Protein AF-A0A662JVA6-F1 (afdb_monomer_lite)

Sequence (109 aa):
SARRVLGDTRVARFFSENSYAELSTLGKEYQNLIGRIDRIVIDNNLIEIIDFKTDKIKNEREIPKLAATYRRQVEEYCKTLKDIFPERKIKGYIYFTDGPFEKRIQQVS

Radius of gyration: 14.04 Å; chains: 1; bounding box: 37×27×36 Å

Structure (mmCIF, N/CA/C/O backbone):
data_AF-A0A662JVA6-F1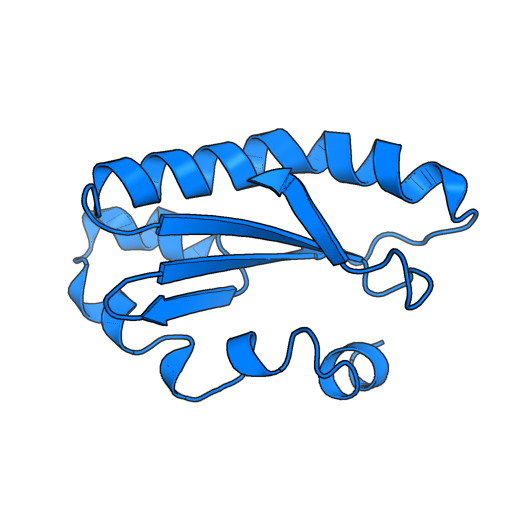
#
_entry.id   AF-A0A662JVA6-F1
#
loop_
_atom_site.group_PDB
_atom_site.id
_atom_site.type_symbol
_atom_site.label_atom_id
_atom_site.label_alt_id
_atom_site.label_comp_id
_atom_site.label_asym_id
_atom_site.label_entity_id
_atom_site.label_seq_id
_atom_site.pdbx_PDB_ins_code
_atom_site.Cartn_x
_atom_site.Cartn_y
_atom_site.Cartn_z
_atom_site.occupancy
_atom_site.B_iso_or_equiv
_atom_site.auth_seq_id
_atom_site.auth_comp_id
_atom_site.auth_asym_id
_atom_site.auth_atom_id
_atom_site.pdbx_PDB_model_num
ATOM 1 N N . SER A 1 1 ? 1.998 -3.430 -16.802 1.00 71.62 1 SER A N 1
ATOM 2 C CA . SER A 1 1 ? 0.713 -3.404 -17.551 1.00 71.62 1 SER A CA 1
ATOM 3 C C . SER A 1 1 ? -0.399 -3.951 -16.666 1.00 71.62 1 SER A C 1
ATOM 5 O O . SER A 1 1 ? -0.096 -4.775 -15.810 1.00 71.62 1 SER A O 1
ATOM 7 N N . ALA A 1 2 ? -1.660 -3.543 -16.862 1.00 75.94 2 ALA A N 1
ATOM 8 C CA . ALA A 1 2 ? -2.794 -3.968 -16.022 1.00 75.94 2 ALA A CA 1
ATOM 9 C C . ALA A 1 2 ? -2.908 -5.501 -15.878 1.00 75.94 2 ALA A C 1
ATOM 11 O O . ALA A 1 2 ? -3.053 -6.013 -14.773 1.00 75.94 2 ALA A O 1
ATOM 12 N N . ARG A 1 3 ? -2.687 -6.250 -16.969 1.00 80.25 3 ARG A N 1
ATOM 13 C CA . ARG A 1 3 ? -2.654 -7.726 -16.962 1.00 80.25 3 ARG A CA 1
ATOM 14 C C . ARG A 1 3 ? -1.623 -8.316 -15.988 1.00 80.25 3 ARG A C 1
ATOM 16 O O . ARG A 1 3 ? -1.893 -9.336 -15.369 1.00 80.25 3 ARG A O 1
ATOM 23 N N . ARG A 1 4 ? -0.454 -7.679 -15.832 1.00 82.81 4 ARG A N 1
ATOM 24 C CA . ARG A 1 4 ? 0.586 -8.120 -14.881 1.00 82.81 4 ARG A CA 1
ATOM 25 C C . ARG A 1 4 ? 0.180 -7.897 -13.424 1.00 82.81 4 ARG A C 1
ATOM 27 O O . ARG A 1 4 ? 0.669 -8.630 -12.579 1.00 82.81 4 ARG A O 1
ATOM 34 N N . VAL A 1 5 ? -0.642 -6.883 -13.147 1.00 84.12 5 VAL A N 1
ATOM 35 C CA . VAL A 1 5 ? -1.152 -6.584 -11.799 1.00 84.12 5 VAL A CA 1
ATOM 36 C C . VAL A 1 5 ? -2.230 -7.592 -11.422 1.00 84.12 5 VAL A C 1
ATOM 38 O O . VAL A 1 5 ? -2.121 -8.245 -10.394 1.00 84.12 5 VAL A O 1
ATOM 41 N N . LEU A 1 6 ? -3.216 -7.781 -12.301 1.00 84.50 6 LEU A N 1
ATOM 42 C CA . LEU A 1 6 ? -4.328 -8.706 -12.069 1.00 84.50 6 LEU A CA 1
ATOM 43 C C . LEU A 1 6 ? -3.882 -10.176 -11.987 1.00 84.50 6 LEU A C 1
ATOM 45 O O . LEU A 1 6 ? -4.534 -10.975 -11.329 1.00 84.50 6 LEU A O 1
ATOM 49 N N . GLY A 1 7 ? -2.772 -10.534 -12.642 1.00 88.69 7 GLY A N 1
ATOM 50 C CA . GLY A 1 7 ? -2.188 -11.876 -12.565 1.00 88.69 7 GLY A CA 1
ATOM 51 C C . GLY A 1 7 ? -1.270 -12.118 -11.360 1.00 88.69 7 GLY A C 1
ATOM 52 O O . GLY A 1 7 ? -0.802 -13.239 -11.188 1.00 88.69 7 GLY A O 1
ATOM 53 N N . ASP A 1 8 ? -0.967 -11.102 -10.548 1.00 93.38 8 ASP A N 1
ATOM 54 C CA . ASP A 1 8 ? -0.094 -11.248 -9.383 1.00 93.38 8 ASP A CA 1
ATOM 55 C C . ASP A 1 8 ? -0.917 -11.544 -8.125 1.00 93.38 8 ASP A C 1
ATOM 57 O O . ASP A 1 8 ? -1.493 -10.657 -7.490 1.00 93.38 8 ASP A O 1
ATOM 61 N N . THR A 1 9 ? -0.962 -12.817 -7.739 1.00 93.38 9 THR A N 1
ATOM 62 C CA . THR A 1 9 ? -1.759 -13.284 -6.596 1.00 93.38 9 THR A CA 1
ATOM 63 C C . THR A 1 9 ? -1.345 -12.638 -5.273 1.00 93.38 9 THR A C 1
ATOM 65 O O . THR A 1 9 ? -2.172 -12.514 -4.369 1.00 93.38 9 THR A O 1
ATOM 68 N N . ARG A 1 10 ? -0.110 -12.125 -5.166 1.00 94.44 10 ARG A N 1
ATOM 69 C CA . ARG A 1 10 ? 0.385 -11.424 -3.970 1.00 94.44 10 ARG A CA 1
ATOM 70 C C . ARG A 1 10 ? -0.242 -10.054 -3.770 1.00 94.44 10 ARG A C 1
ATOM 72 O O . ARG A 1 10 ? 0.045 -9.434 -2.753 1.00 94.44 10 ARG A O 1
ATOM 79 N N . VAL A 1 11 ? -1.064 -9.559 -4.696 1.00 94.06 11 VAL A N 1
ATOM 80 C CA . VAL A 1 11 ? -1.852 -8.326 -4.522 1.00 94.06 11 VAL A CA 1
ATOM 81 C C . VAL A 1 11 ? -3.350 -8.527 -4.734 1.00 94.06 11 VAL A C 1
ATOM 83 O O . VAL A 1 11 ? -4.107 -7.578 -4.567 1.00 94.06 11 VAL A O 1
ATOM 86 N N . ALA A 1 12 ? -3.804 -9.752 -5.016 1.00 92.38 12 ALA A N 1
ATOM 87 C CA . ALA A 1 12 ? -5.204 -10.043 -5.339 1.00 92.38 12 ALA A CA 1
ATOM 88 C C . ALA A 1 12 ? -6.199 -9.541 -4.275 1.00 92.38 12 ALA A C 1
ATOM 90 O O . ALA A 1 12 ? -7.244 -8.995 -4.616 1.00 92.38 12 ALA A O 1
ATOM 91 N N . ARG A 1 13 ? -5.846 -9.640 -2.985 1.00 91.50 13 ARG A N 1
ATOM 92 C CA . ARG A 1 13 ? -6.682 -9.164 -1.865 1.00 91.50 13 ARG A CA 1
ATOM 93 C C . ARG A 1 13 ? -7.050 -7.676 -1.940 1.00 91.50 13 ARG A C 1
ATOM 95 O O . ARG A 1 13 ? -8.164 -7.320 -1.568 1.00 91.50 13 ARG A O 1
ATOM 102 N N . PHE A 1 14 ? -6.178 -6.833 -2.502 1.00 90.88 14 PHE A N 1
ATOM 103 C CA . PHE A 1 14 ? -6.430 -5.398 -2.706 1.00 90.88 14 PHE A CA 1
ATOM 104 C C . PHE A 1 14 ? -7.462 -5.104 -3.806 1.00 90.88 14 PHE A C 1
ATOM 106 O O . PHE A 1 14 ? -7.817 -3.948 -4.012 1.00 90.88 14 PHE A O 1
ATOM 113 N N . PHE A 1 15 ? -7.933 -6.131 -4.516 1.00 87.62 15 PHE A N 1
AT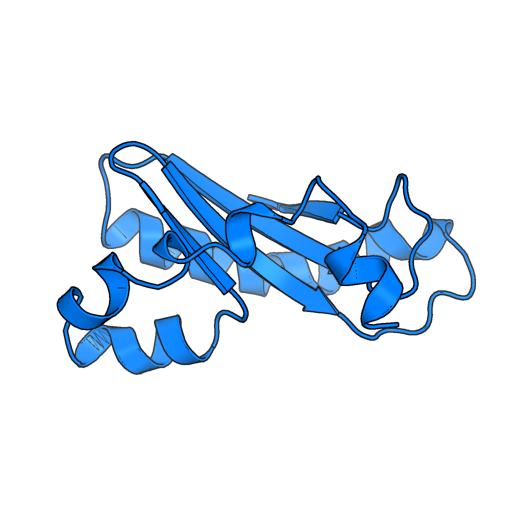OM 114 C CA . 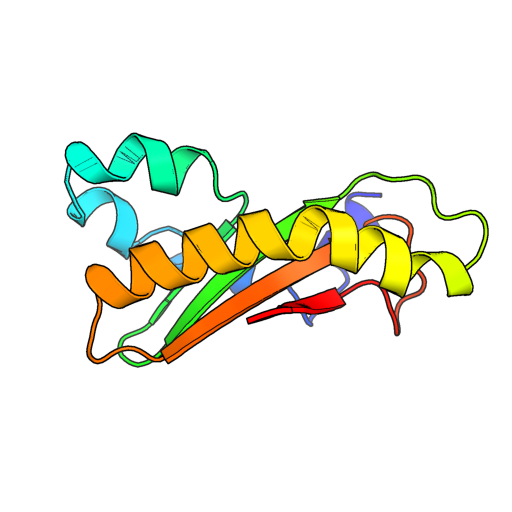PHE A 1 15 ? -8.976 -6.040 -5.539 1.00 87.62 15 PHE A CA 1
ATOM 115 C C . PHE A 1 15 ? -10.248 -6.814 -5.155 1.00 87.62 15 PHE A C 1
ATOM 117 O O . PHE A 1 15 ? -11.153 -6.933 -5.975 1.00 87.62 15 PHE A O 1
ATOM 124 N N . SER A 1 16 ? -10.316 -7.364 -3.937 1.00 82.62 16 SER A N 1
ATOM 125 C CA . SER A 1 16 ? -11.505 -8.066 -3.436 1.00 82.62 16 SER A CA 1
ATOM 126 C C . SER A 1 16 ? -12.606 -7.087 -3.016 1.00 82.62 16 SER A C 1
ATOM 128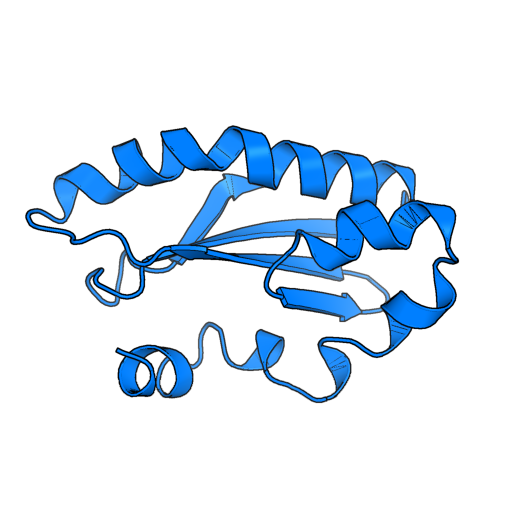 O O . SER A 1 16 ? -12.335 -5.908 -2.797 1.00 82.62 16 SER A O 1
ATOM 130 N N . GLU A 1 17 ? -13.842 -7.558 -2.846 1.00 70.06 17 GLU A N 1
ATOM 131 C CA . GLU A 1 17 ? -14.969 -6.719 -2.395 1.00 70.06 17 GLU A CA 1
ATOM 132 C C . GLU A 1 17 ? -14.708 -6.050 -1.029 1.00 70.06 17 GLU A C 1
ATOM 134 O O . GLU A 1 17 ? -15.134 -4.922 -0.790 1.00 70.06 17 GLU A O 1
ATOM 139 N N . ASN A 1 18 ? -13.896 -6.681 -0.174 1.00 65.38 18 ASN A N 1
ATOM 140 C CA . ASN A 1 18 ? -13.497 -6.142 1.130 1.00 65.38 18 ASN A CA 1
ATOM 141 C C . ASN A 1 18 ? -12.449 -5.019 1.042 1.00 65.38 18 ASN A C 1
ATOM 143 O O . ASN A 1 18 ? -12.119 -4.413 2.060 1.00 65.38 18 ASN A O 1
ATOM 147 N N . SER A 1 19 ? -11.934 -4.699 -0.151 1.00 64.00 19 SER A N 1
ATOM 148 C CA . SER A 1 19 ? -10.942 -3.628 -0.338 1.00 64.00 19 SER A CA 1
ATOM 149 C C . SER A 1 19 ? -11.485 -2.214 -0.086 1.00 64.00 19 SER A C 1
ATOM 151 O O . SER A 1 19 ? -10.732 -1.251 -0.135 1.00 64.00 19 SER A O 1
ATOM 153 N N . TYR A 1 20 ? -12.773 -2.051 0.230 1.00 63.62 20 TYR A N 1
ATOM 154 C CA . TYR A 1 20 ? -13.337 -0.732 0.542 1.00 63.62 20 TYR A CA 1
ATOM 155 C C . TYR A 1 20 ? -14.469 -0.731 1.583 1.00 63.62 20 TYR A C 1
ATOM 157 O O . TYR A 1 20 ? -15.045 0.323 1.843 1.00 63.62 20 TYR A O 1
ATOM 165 N N . ALA A 1 21 ? -14.786 -1.870 2.211 1.00 51.72 21 ALA A N 1
ATOM 166 C CA . ALA A 1 21 ? -16.042 -2.026 2.953 1.00 51.72 21 ALA A CA 1
ATOM 167 C C . ALA A 1 21 ? -16.126 -1.230 4.278 1.00 51.72 21 ALA A C 1
ATOM 169 O O . ALA A 1 21 ? -17.207 -0.770 4.635 1.00 51.72 21 ALA A O 1
ATOM 170 N N . GLU A 1 22 ? -15.011 -1.000 4.985 1.00 52.22 22 GLU A N 1
ATOM 171 C CA . GLU A 1 22 ? -15.014 -0.261 6.268 1.00 52.22 22 GLU A CA 1
ATOM 172 C C . GLU A 1 22 ? -14.650 1.234 6.145 1.00 52.22 22 GLU A C 1
ATOM 174 O O . GLU A 1 22 ? -14.697 1.968 7.122 1.00 52.22 22 GLU A O 1
ATOM 179 N N . LEU A 1 23 ? -14.277 1.744 4.970 1.00 55.44 23 LEU A N 1
ATOM 180 C CA . LEU A 1 23 ? -13.710 3.104 4.870 1.00 55.44 23 LEU A CA 1
ATOM 181 C C . LEU A 1 23 ? -14.752 4.207 4.768 1.00 55.44 23 LEU A C 1
ATOM 183 O O . LEU A 1 23 ? -14.521 5.325 5.223 1.00 55.44 23 LEU A O 1
ATOM 187 N N . SER A 1 24 ? -15.919 3.892 4.211 1.00 55.81 24 SER A N 1
ATOM 188 C CA . SER A 1 24 ? -17.057 4.808 4.187 1.00 55.81 24 SER A CA 1
ATOM 189 C C . SER A 1 24 ? -17.562 5.161 5.591 1.00 55.81 24 SER A C 1
ATOM 191 O O . SER A 1 24 ? -18.199 6.202 5.749 1.00 55.81 24 SER A O 1
ATOM 193 N N . THR A 1 25 ? -17.269 4.340 6.607 1.00 58.91 25 THR A N 1
ATOM 194 C CA . THR A 1 25 ? -17.704 4.566 7.995 1.00 58.91 25 THR A CA 1
ATOM 195 C C . THR A 1 25 ? -16.714 5.385 8.822 1.00 58.91 25 THR A C 1
ATOM 197 O O . THR A 1 25 ? -17.121 5.939 9.839 1.00 58.91 25 THR A O 1
ATOM 200 N N . LEU A 1 26 ? -15.462 5.559 8.371 1.00 65.25 26 LEU A N 1
ATOM 201 C CA . LEU A 1 26 ? -14.446 6.359 9.076 1.00 65.25 26 LEU A CA 1
ATOM 202 C C . LEU A 1 26 ? -14.756 7.864 9.110 1.00 65.25 26 LEU A C 1
ATOM 204 O O . LEU A 1 26 ? -14.039 8.629 9.737 1.00 65.25 26 LEU A O 1
ATOM 208 N N . GLY A 1 27 ? -15.844 8.305 8.478 1.00 65.56 27 GLY A N 1
ATOM 209 C CA . GLY A 1 27 ? -16.297 9.689 8.544 1.00 65.56 27 GLY A CA 1
ATOM 210 C C . GLY A 1 27 ? -15.582 10.613 7.556 1.00 65.56 27 GLY A C 1
ATOM 211 O O . GLY A 1 27 ? -14.576 10.277 6.930 1.00 65.56 27 GLY A O 1
ATOM 212 N N . LYS A 1 28 ? -16.149 11.812 7.370 1.00 71.38 28 LYS A N 1
ATOM 213 C CA . LYS A 1 28 ? -15.688 12.786 6.361 1.00 71.38 28 LYS A CA 1
ATOM 214 C C . LYS A 1 28 ? -14.276 13.317 6.621 1.00 71.38 28 LYS A C 1
ATOM 216 O O . LYS A 1 28 ? -13.602 13.717 5.679 1.00 71.38 28 LYS A O 1
ATOM 221 N N . GLU A 1 29 ? -13.824 13.312 7.871 1.00 74.19 29 GLU A N 1
ATOM 222 C CA . GLU A 1 29 ? -12.532 13.881 8.268 1.00 74.19 29 GLU A CA 1
ATOM 223 C C . GLU A 1 29 ? -11.329 13.117 7.689 1.00 74.19 29 GLU A C 1
ATOM 225 O O . GLU A 1 29 ? -10.332 13.733 7.312 1.00 74.19 29 GLU A O 1
ATOM 230 N N . TYR A 1 30 ? -11.449 11.797 7.503 1.00 76.94 30 TYR A N 1
ATOM 231 C CA . TYR A 1 30 ? -10.387 10.961 6.935 1.00 76.94 30 TYR A CA 1
ATOM 232 C C . TYR A 1 30 ? -10.566 10.676 5.438 1.00 76.94 30 TYR A C 1
ATOM 234 O O . TYR A 1 30 ? -9.700 10.043 4.832 1.00 76.94 30 TYR A O 1
ATOM 242 N N . GLN A 1 31 ? -11.624 11.191 4.797 1.00 75.00 31 GLN A N 1
ATOM 243 C CA . GLN A 1 31 ? -11.862 10.998 3.357 1.00 75.00 31 GLN A CA 1
ATOM 244 C C . GLN A 1 31 ? -10.691 11.481 2.497 1.00 75.00 31 GLN A C 1
ATOM 246 O O . GLN A 1 31 ? -10.357 10.837 1.506 1.00 75.00 31 GLN A O 1
ATOM 251 N N . ASN A 1 32 ? -10.025 12.567 2.897 1.00 80.06 32 ASN A N 1
ATOM 252 C CA . ASN A 1 32 ? -8.858 13.084 2.180 1.00 80.06 32 ASN A CA 1
ATOM 253 C C . ASN A 1 32 ? -7.645 12.149 2.264 1.00 80.06 32 ASN A C 1
ATOM 255 O O . ASN A 1 32 ? -6.892 12.042 1.301 1.00 80.06 32 ASN A O 1
ATOM 259 N N . LEU A 1 33 ? -7.435 11.482 3.402 1.00 82.75 33 LEU A N 1
ATOM 260 C CA . LEU A 1 33 ? -6.376 10.482 3.547 1.00 82.75 33 LEU A CA 1
ATOM 261 C C . LEU A 1 33 ? -6.703 9.251 2.701 1.00 82.75 33 LEU A C 1
ATOM 263 O O . LEU A 1 33 ? -5.884 8.810 1.900 1.00 82.75 33 LEU A O 1
ATOM 267 N N . ILE A 1 34 ? -7.922 8.737 2.856 1.00 77.50 34 ILE A N 1
ATOM 268 C CA . ILE A 1 34 ? -8.405 7.530 2.183 1.00 77.50 34 ILE A CA 1
ATOM 269 C C . ILE A 1 34 ? -8.384 7.710 0.666 1.00 77.50 34 ILE A C 1
ATOM 271 O O . ILE A 1 34 ? -7.903 6.837 -0.045 1.00 77.50 34 ILE A O 1
ATOM 275 N N . GLY A 1 35 ? -8.832 8.865 0.168 1.00 76.38 35 GLY A N 1
ATOM 276 C CA . GLY A 1 35 ? -8.831 9.184 -1.259 1.00 76.38 35 GLY A CA 1
ATOM 277 C C . GLY A 1 35 ? -7.436 9.325 -1.875 1.00 76.38 35 GLY A C 1
ATOM 278 O O . GLY A 1 35 ? -7.323 9.369 -3.096 1.00 76.38 35 GLY A O 1
ATOM 279 N N . ARG A 1 36 ? -6.377 9.398 -1.057 1.00 85.81 36 ARG A N 1
ATOM 280 C CA . ARG A 1 36 ? -4.981 9.431 -1.522 1.00 85.81 36 ARG A CA 1
ATOM 281 C C . ARG A 1 36 ? -4.308 8.063 -1.526 1.00 85.81 36 ARG A C 1
ATOM 283 O O . ARG A 1 36 ? -3.268 7.929 -2.158 1.00 85.81 36 ARG A O 1
ATOM 290 N N . ILE A 1 37 ? -4.857 7.083 -0.816 1.00 88.69 37 ILE A N 1
ATOM 291 C CA . ILE A 1 37 ? -4.336 5.717 -0.805 1.00 88.69 37 ILE A CA 1
ATOM 292 C C . ILE A 1 37 ? -4.940 4.982 -2.001 1.00 88.69 37 ILE A C 1
ATOM 294 O O . ILE A 1 37 ? -6.162 4.898 -2.115 1.00 88.69 37 ILE A O 1
ATOM 298 N N . ASP A 1 38 ? -4.102 4.415 -2.873 1.00 90.44 38 ASP A N 1
ATOM 299 C CA . ASP A 1 38 ? -4.606 3.741 -4.073 1.00 90.44 38 ASP A CA 1
ATOM 300 C C . ASP A 1 38 ? -5.529 2.578 -3.720 1.00 90.44 38 ASP A C 1
ATOM 302 O O . ASP A 1 38 ? -6.6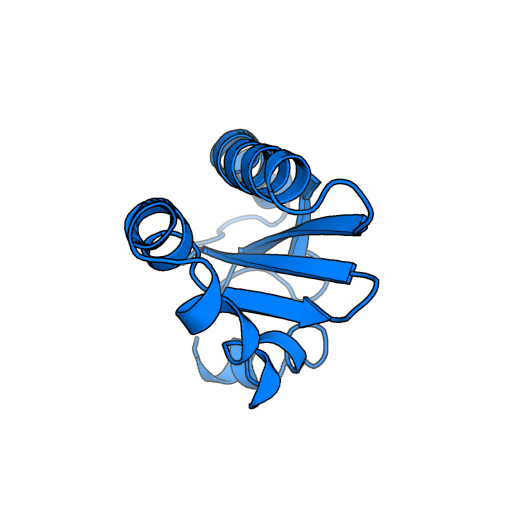23 2.482 -4.270 1.00 90.44 38 ASP A O 1
ATOM 306 N N . ARG A 1 39 ? -5.104 1.679 -2.825 1.00 91.00 39 ARG A N 1
ATOM 307 C CA . ARG A 1 39 ? -5.926 0.575 -2.313 1.00 91.00 39 ARG A CA 1
ATOM 308 C C . ARG A 1 39 ? -5.618 0.311 -0.848 1.00 91.00 39 ARG A C 1
ATOM 310 O O . ARG A 1 39 ? -4.473 0.400 -0.407 1.00 91.00 39 ARG A O 1
ATOM 317 N N . ILE A 1 40 ? -6.643 -0.093 -0.117 1.00 90.25 40 ILE A N 1
ATOM 318 C CA . ILE A 1 40 ? -6.577 -0.416 1.303 1.00 90.25 40 ILE A CA 1
ATOM 319 C C . ILE A 1 40 ? -7.415 -1.670 1.546 1.00 90.25 40 ILE A C 1
ATOM 321 O O . ILE A 1 40 ? -8.381 -1.921 0.848 1.00 90.25 40 ILE A O 1
ATOM 325 N N . VAL A 1 41 ? -7.013 -2.519 2.476 1.00 90.00 41 VAL A N 1
ATOM 326 C CA . VAL A 1 41 ? -7.791 -3.674 2.923 1.00 90.00 41 VAL A CA 1
ATOM 327 C C . VAL A 1 41 ? -7.925 -3.533 4.416 1.00 90.00 41 VAL A C 1
ATOM 329 O O . VAL A 1 41 ? -6.929 -3.310 5.106 1.00 90.00 41 VAL A O 1
ATOM 332 N N . ILE A 1 42 ? -9.155 -3.643 4.897 1.00 86.62 42 ILE A N 1
ATOM 333 C CA . ILE A 1 42 ? -9.451 -3.545 6.312 1.00 86.62 42 ILE A CA 1
ATOM 334 C C . ILE A 1 42 ? -10.040 -4.870 6.775 1.00 86.62 42 ILE A C 1
ATOM 336 O O . ILE A 1 42 ? -11.090 -5.295 6.304 1.00 86.62 42 ILE A O 1
ATOM 340 N N . ASP A 1 43 ? -9.328 -5.503 7.695 1.00 85.50 43 ASP A N 1
ATOM 341 C CA . ASP A 1 43 ? -9.756 -6.668 8.457 1.00 85.50 43 ASP A CA 1
ATOM 342 C C . ASP A 1 43 ? -9.746 -6.301 9.954 1.00 85.50 43 ASP A C 1
ATOM 344 O O . ASP A 1 43 ? -9.141 -5.309 10.377 1.00 85.50 43 ASP A O 1
ATOM 348 N N . ASN A 1 44 ? -10.378 -7.130 10.778 1.00 83.81 44 ASN A N 1
ATOM 349 C CA . ASN A 1 44 ? -10.514 -6.958 12.220 1.00 83.81 44 ASN A CA 1
ATOM 350 C C . ASN A 1 44 ? -9.163 -6.751 12.922 1.00 83.81 44 ASN A C 1
ATOM 352 O O . ASN A 1 44 ? -9.064 -5.945 13.844 1.00 83.81 44 ASN A O 1
ATOM 356 N N . ASN A 1 45 ? -8.117 -7.450 12.468 1.00 90.94 45 ASN A N 1
ATOM 357 C CA . ASN A 1 45 ? -6.798 -7.459 13.113 1.00 90.94 45 ASN A CA 1
ATOM 358 C C . ASN A 1 45 ? -5.696 -6.770 12.296 1.00 90.94 45 ASN A C 1
ATOM 360 O O . ASN A 1 45 ? -4.602 -6.517 12.816 1.00 90.94 45 ASN A O 1
ATOM 364 N N . LEU A 1 46 ? -5.940 -6.520 11.010 1.00 92.94 46 LEU A N 1
ATOM 365 C CA . LEU A 1 46 ? -4.920 -6.097 10.060 1.00 92.94 46 LEU A CA 1
ATOM 366 C C . LEU A 1 46 ? -5.501 -5.103 9.059 1.00 92.94 46 LEU A C 1
ATOM 368 O O . LEU A 1 46 ? -6.509 -5.365 8.414 1.00 92.94 46 LEU A O 1
ATOM 372 N N . ILE A 1 47 ? -4.803 -3.988 8.895 1.00 92.56 47 ILE A N 1
ATOM 373 C CA . ILE A 1 47 ? -5.009 -3.052 7.801 1.00 92.56 47 ILE A CA 1
ATOM 374 C C . ILE A 1 47 ? -3.784 -3.112 6.902 1.00 92.56 47 ILE A C 1
ATOM 376 O O . ILE A 1 47 ? -2.645 -3.009 7.363 1.00 92.56 47 ILE A O 1
ATOM 380 N N . GLU A 1 48 ? -4.015 -3.266 5.609 1.00 94.94 48 GLU A N 1
ATOM 381 C CA . GLU A 1 48 ? -2.964 -3.219 4.602 1.00 94.94 48 GLU A CA 1
ATOM 382 C C . GLU A 1 48 ? -3.259 -2.096 3.621 1.00 94.94 48 GLU A C 1
ATOM 384 O O . GLU A 1 48 ? -4.393 -1.945 3.179 1.00 94.94 48 GLU A O 1
ATOM 389 N N . ILE A 1 49 ? -2.238 -1.342 3.230 1.00 94.75 49 ILE A N 1
ATOM 390 C CA . ILE A 1 49 ? -2.340 -0.352 2.156 1.00 94.75 49 ILE A CA 1
ATOM 391 C C . ILE A 1 49 ? -1.328 -0.656 1.067 1.00 94.75 49 ILE A C 1
ATOM 393 O O . ILE A 1 49 ? -0.229 -1.133 1.350 1.00 94.75 49 ILE A O 1
ATOM 397 N N . ILE A 1 50 ? -1.677 -0.358 -0.178 1.00 95.44 50 ILE A N 1
ATOM 398 C CA . ILE A 1 50 ? -0.754 -0.469 -1.301 1.00 95.44 50 ILE A CA 1
ATOM 399 C C . ILE A 1 50 ? -0.873 0.751 -2.201 1.00 95.44 50 ILE A C 1
ATOM 401 O O . ILE A 1 50 ? -1.973 1.202 -2.513 1.00 95.44 50 ILE A O 1
ATOM 405 N N . ASP A 1 51 ? 0.282 1.262 -2.605 1.00 94.44 51 ASP A N 1
ATOM 406 C CA . ASP A 1 51 ? 0.433 2.349 -3.562 1.00 94.44 51 ASP A CA 1
ATOM 407 C C . ASP A 1 51 ? 1.106 1.804 -4.836 1.00 94.44 51 ASP A C 1
ATOM 409 O O . ASP A 1 51 ? 2.122 1.102 -4.776 1.00 94.44 51 ASP A O 1
ATOM 413 N N . PHE A 1 52 ? 0.503 2.057 -5.996 1.00 94.50 52 PHE A N 1
ATOM 414 C CA . PHE A 1 52 ? 0.946 1.555 -7.290 1.00 94.50 52 PHE A CA 1
ATOM 415 C C . PHE A 1 52 ? 1.772 2.606 -8.027 1.00 94.50 52 PHE A C 1
ATOM 417 O O . PHE A 1 52 ? 1.320 3.702 -8.344 1.00 94.50 52 PHE A O 1
ATOM 424 N N . LYS A 1 53 ? 2.981 2.213 -8.423 1.00 94.44 53 LYS A N 1
ATOM 425 C CA . LYS A 1 53 ? 3.921 3.049 -9.161 1.00 94.44 53 LYS A CA 1
ATOM 426 C C . LYS A 1 53 ? 4.097 2.574 -10.601 1.00 94.44 53 LYS A C 1
ATOM 428 O O . LYS A 1 53 ? 4.301 1.386 -10.893 1.00 94.44 53 LYS A O 1
ATOM 433 N N . THR A 1 54 ? 3.980 3.521 -11.529 1.00 93.69 54 THR A N 1
ATOM 434 C CA . THR A 1 54 ? 4.100 3.305 -12.982 1.00 93.69 54 THR A CA 1
ATOM 435 C C . THR A 1 54 ? 5.483 3.639 -13.531 1.00 93.69 54 THR A 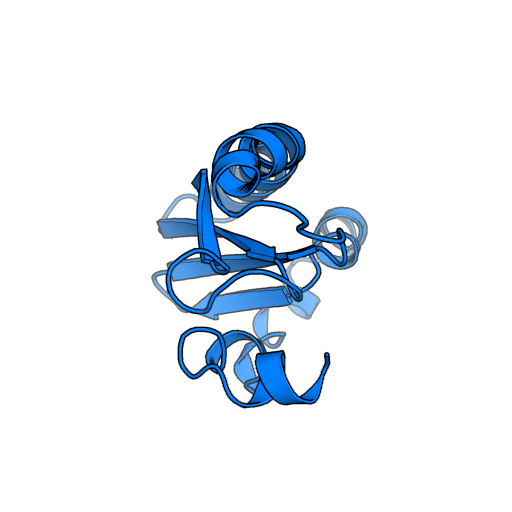C 1
ATOM 437 O O . THR A 1 54 ? 5.664 3.656 -14.749 1.00 93.69 54 THR A O 1
ATOM 440 N N . ASP A 1 55 ? 6.450 3.898 -12.651 1.00 94.06 55 ASP A N 1
ATOM 441 C CA . ASP A 1 55 ? 7.842 4.156 -12.995 1.00 94.06 55 ASP A CA 1
ATOM 442 C C . ASP A 1 55 ? 8.400 3.091 -13.937 1.00 94.06 55 ASP A C 1
ATOM 444 O O . ASP A 1 55 ? 8.210 1.882 -13.757 1.00 94.06 55 ASP A O 1
ATOM 448 N N . LYS A 1 56 ? 9.108 3.562 -14.963 1.00 92.06 56 LYS A N 1
ATOM 449 C CA . LYS A 1 56 ? 9.842 2.701 -15.883 1.00 92.06 56 LYS A CA 1
ATOM 450 C C . LYS A 1 56 ? 11.106 2.214 -15.201 1.00 92.06 56 LYS A C 1
ATOM 452 O O . LYS A 1 56 ? 11.997 3.012 -14.928 1.00 92.06 56 LYS A O 1
ATOM 457 N N . ILE A 1 57 ? 11.182 0.905 -14.983 1.00 91.69 57 ILE A N 1
ATOM 458 C CA . ILE A 1 57 ? 12.346 0.263 -14.379 1.00 91.69 57 ILE A CA 1
ATOM 459 C C . ILE A 1 57 ? 13.264 -0.219 -15.501 1.00 91.69 57 ILE A C 1
ATOM 461 O O . ILE A 1 57 ? 12.948 -1.162 -16.223 1.00 91.69 57 ILE A O 1
ATOM 465 N N . LYS A 1 58 ? 14.400 0.456 -15.660 1.00 89.94 58 LYS A N 1
ATOM 466 C CA . LYS A 1 58 ? 15.477 0.090 -16.586 1.00 89.94 58 LYS A CA 1
ATOM 467 C C . LYS A 1 58 ? 16.405 -0.954 -15.973 1.00 89.94 58 LYS A C 1
ATOM 469 O O . LYS A 1 58 ? 16.970 -1.767 -16.698 1.00 89.94 58 LYS A O 1
ATOM 474 N N . ASN A 1 59 ? 16.593 -0.917 -14.653 1.00 90.94 59 ASN A N 1
ATOM 475 C CA . ASN A 1 59 ? 17.473 -1.826 -13.931 1.00 90.94 59 ASN A CA 1
ATOM 476 C C . ASN A 1 59 ? 16.863 -2.190 -12.577 1.00 90.94 59 ASN A C 1
ATOM 478 O O . ASN A 1 59 ? 16.608 -1.330 -11.743 1.00 90.94 59 ASN A O 1
ATOM 482 N N . GLU A 1 60 ? 16.718 -3.482 -12.299 1.00 89.31 60 GLU A N 1
ATOM 483 C CA . GLU A 1 60 ? 16.160 -3.973 -11.037 1.00 89.31 60 GLU A CA 1
ATOM 484 C C . GLU A 1 60 ? 16.894 -3.504 -9.764 1.00 89.31 60 GLU A C 1
ATOM 486 O O . GLU A 1 60 ? 16.317 -3.531 -8.676 1.00 89.31 60 GLU A O 1
ATOM 491 N N . ARG A 1 61 ? 18.151 -3.054 -9.879 1.00 90.31 61 ARG A N 1
ATOM 492 C CA . ARG A 1 61 ? 18.925 -2.460 -8.777 1.00 90.31 61 ARG A CA 1
ATOM 493 C C . ARG A 1 61 ? 18.418 -1.078 -8.359 1.00 90.31 61 ARG A C 1
ATOM 495 O O . ARG A 1 61 ? 18.773 -0.617 -7.281 1.00 90.31 61 ARG A O 1
ATOM 502 N N . GLU A 1 62 ? 17.603 -0.412 -9.176 1.00 92.50 62 GLU A N 1
ATOM 503 C CA . GLU A 1 62 ? 17.050 0.908 -8.852 1.00 92.50 62 GLU A CA 1
ATOM 504 C C . GLU A 1 62 ? 15.788 0.835 -7.984 1.00 92.50 62 GLU A C 1
ATOM 506 O O . GLU A 1 62 ? 15.441 1.810 -7.322 1.00 92.50 62 GLU A O 1
ATOM 511 N N . ILE A 1 63 ? 15.137 -0.331 -7.925 1.00 93.19 63 ILE A N 1
ATOM 512 C CA . ILE A 1 63 ? 13.884 -0.535 -7.188 1.00 93.19 63 ILE A CA 1
ATOM 513 C C . ILE A 1 63 ? 14.009 -0.158 -5.708 1.00 93.19 63 ILE A C 1
ATOM 515 O O . ILE A 1 63 ? 13.164 0.604 -5.247 1.00 93.19 63 ILE A O 1
ATOM 519 N N . PRO A 1 64 ? 15.043 -0.588 -4.953 1.00 91.88 64 PRO A N 1
ATOM 520 C CA . PRO A 1 64 ? 15.182 -0.176 -3.556 1.00 91.88 64 PRO A CA 1
ATOM 521 C C . PRO A 1 64 ? 15.318 1.343 -3.395 1.00 91.88 64 PRO A C 1
ATOM 523 O O . PRO A 1 64 ? 14.787 1.918 -2.448 1.00 91.88 64 PRO A O 1
ATOM 526 N N . LYS A 1 65 ? 15.991 2.009 -4.344 1.00 92.94 65 LYS A N 1
ATOM 527 C CA . LYS A 1 65 ? 16.162 3.466 -4.336 1.00 92.94 65 LYS A CA 1
ATOM 528 C C . LYS A 1 65 ? 14.840 4.183 -4.616 1.00 92.94 65 LYS A C 1
ATOM 530 O O . LYS A 1 65 ? 14.507 5.115 -3.895 1.00 92.94 65 LYS A O 1
ATOM 535 N N . LEU A 1 66 ? 14.077 3.725 -5.610 1.00 94.00 66 LEU A N 1
ATOM 536 C CA . LEU A 1 66 ? 12.733 4.240 -5.889 1.00 94.00 66 LEU A CA 1
ATOM 537 C C . LEU A 1 66 ? 11.784 3.988 -4.712 1.00 94.00 66 LEU A C 1
ATOM 539 O O . LEU A 1 66 ? 11.054 4.883 -4.300 1.00 94.00 66 LEU A O 1
ATOM 543 N N . ALA A 1 67 ? 11.831 2.794 -4.117 1.00 94.56 67 ALA A N 1
ATOM 544 C CA . ALA A 1 67 ? 11.024 2.452 -2.952 1.00 94.56 67 ALA A CA 1
ATOM 545 C C . ALA A 1 67 ? 11.315 3.397 -1.780 1.00 94.56 67 ALA A C 1
ATOM 547 O O . ALA A 1 67 ? 10.382 3.860 -1.131 1.00 94.56 67 ALA A O 1
ATOM 548 N N . ALA A 1 68 ? 12.583 3.755 -1.553 1.00 94.44 68 ALA A N 1
ATOM 549 C CA . ALA A 1 68 ? 12.960 4.735 -0.537 1.00 94.44 68 ALA A CA 1
ATOM 550 C C . ALA A 1 68 ? 12.362 6.133 -0.794 1.00 94.44 68 ALA A C 1
ATOM 552 O O . ALA A 1 68 ? 12.021 6.824 0.163 1.00 94.44 68 ALA A O 1
ATOM 553 N N . THR A 1 69 ? 12.177 6.542 -2.056 1.00 95.50 69 THR A N 1
ATOM 554 C CA . THR A 1 69 ? 11.539 7.825 -2.405 1.00 95.50 69 THR A CA 1
ATOM 555 C C . THR A 1 69 ? 10.064 7.874 -2.005 1.00 95.50 69 THR A C 1
ATOM 557 O O . THR A 1 69 ? 9.593 8.914 -1.549 1.00 95.50 69 THR A O 1
ATOM 560 N N . TYR A 1 70 ? 9.338 6.761 -2.130 1.00 95.56 70 TYR A N 1
ATOM 561 C CA . TYR A 1 70 ? 7.911 6.697 -1.780 1.00 95.56 70 TYR A CA 1
ATOM 562 C C . TYR A 1 70 ? 7.650 6.215 -0.351 1.00 95.56 70 TYR A C 1
ATOM 564 O O . TYR A 1 70 ? 6.561 6.429 0.179 1.00 95.56 70 TYR A O 1
ATOM 572 N N . ARG A 1 71 ? 8.651 5.604 0.294 1.00 96.06 71 ARG A N 1
ATOM 573 C CA . ARG A 1 71 ? 8.566 5.039 1.645 1.00 96.06 71 ARG A CA 1
ATOM 574 C C . ARG A 1 71 ? 7.950 6.006 2.646 1.00 96.06 71 ARG A C 1
ATOM 576 O O . ARG A 1 71 ? 6.988 5.634 3.306 1.00 96.06 71 ARG A O 1
ATOM 583 N N . ARG A 1 72 ? 8.450 7.245 2.703 1.00 95.19 72 ARG A N 1
ATOM 584 C CA . ARG A 1 72 ? 7.990 8.235 3.689 1.00 95.19 72 ARG A CA 1
ATOM 585 C C . ARG A 1 72 ? 6.489 8.503 3.580 1.00 95.19 72 ARG A C 1
ATOM 587 O O . ARG A 1 72 ? 5.809 8.577 4.590 1.00 95.19 72 ARG A O 1
ATOM 594 N N . GLN A 1 73 ? 5.966 8.604 2.359 1.00 93.25 73 GLN A N 1
ATOM 595 C CA . GLN A 1 73 ? 4.540 8.833 2.125 1.00 93.25 73 GLN A CA 1
ATOM 596 C C . GLN A 1 73 ? 3.690 7.648 2.607 1.00 93.25 73 GLN A C 1
ATOM 598 O O . GLN A 1 73 ? 2.675 7.845 3.268 1.00 93.25 73 GLN A O 1
ATOM 603 N N . VAL A 1 74 ? 4.117 6.417 2.317 1.00 96.00 74 VAL A N 1
ATOM 604 C CA . VAL A 1 74 ? 3.400 5.214 2.764 1.00 96.00 74 VAL A CA 1
ATOM 605 C C . VAL A 1 74 ? 3.488 5.046 4.286 1.00 96.00 74 VAL A C 1
ATOM 607 O O . VAL A 1 74 ? 2.501 4.674 4.917 1.00 96.00 74 VAL A O 1
ATOM 610 N N . GLU A 1 75 ? 4.632 5.361 4.896 1.00 96.38 75 GLU A N 1
ATOM 611 C CA . GLU A 1 75 ? 4.804 5.373 6.355 1.00 96.38 75 GLU A CA 1
ATOM 612 C C . GLU A 1 75 ? 3.927 6.441 7.028 1.00 96.38 75 GLU A C 1
ATOM 614 O O . GLU A 1 75 ? 3.322 6.163 8.061 1.00 96.38 75 GLU A O 1
ATOM 619 N N . GLU A 1 76 ? 3.791 7.633 6.433 1.00 94.69 76 GLU A N 1
ATOM 620 C CA . GLU A 1 76 ? 2.869 8.679 6.901 1.00 94.69 76 GLU A CA 1
ATOM 621 C C . GLU A 1 76 ? 1.418 8.169 6.909 1.00 94.69 76 GLU A C 1
ATOM 623 O O . GLU A 1 76 ? 0.720 8.327 7.911 1.00 94.69 76 GLU A O 1
ATOM 628 N N . TYR A 1 77 ? 0.983 7.474 5.851 1.00 94.00 77 TYR A N 1
ATOM 629 C CA . TYR A 1 77 ? -0.340 6.841 5.815 1.00 94.00 77 TYR A CA 1
ATOM 630 C C . TYR A 1 77 ? -0.506 5.776 6.897 1.00 94.00 77 TYR A C 1
ATOM 632 O O . TYR A 1 77 ? -1.518 5.762 7.599 1.00 94.00 77 TYR A O 1
ATOM 640 N N . CYS A 1 78 ? 0.489 4.902 7.064 1.00 95.50 78 CYS A N 1
ATOM 641 C CA . CYS A 1 78 ? 0.442 3.850 8.076 1.00 95.50 78 CYS A CA 1
ATOM 642 C C . CYS A 1 78 ? 0.380 4.429 9.490 1.00 95.50 78 CYS A C 1
ATOM 644 O O . CYS A 1 78 ? -0.371 3.922 10.321 1.00 95.50 78 CYS A O 1
ATOM 646 N N . LYS A 1 79 ? 1.115 5.515 9.753 1.00 95.12 79 LYS A N 1
ATOM 647 C CA . LYS A 1 79 ? 1.082 6.221 11.034 1.00 95.12 79 LYS A CA 1
ATOM 648 C C . LYS A 1 79 ? -0.304 6.792 11.316 1.00 95.12 79 LYS A C 1
ATOM 650 O O . LYS A 1 79 ? -0.860 6.506 12.368 1.00 95.12 79 LYS A O 1
ATOM 655 N N . THR A 1 80 ? -0.895 7.520 10.369 1.00 92.12 80 THR A N 1
ATOM 656 C CA . THR A 1 80 ? -2.244 8.069 10.566 1.00 92.12 80 THR A CA 1
ATOM 657 C C . THR A 1 80 ? -3.283 6.965 10.763 1.00 92.12 80 THR A C 1
ATOM 659 O O . THR A 1 80 ? -4.137 7.077 11.634 1.00 92.12 80 THR A O 1
ATOM 662 N N . LEU A 1 81 ? -3.193 5.858 10.019 1.00 91.44 81 LEU A N 1
ATOM 663 C CA . LEU A 1 81 ? -4.071 4.703 10.232 1.00 91.44 81 LEU A CA 1
ATOM 664 C C . LEU A 1 81 ? -3.849 4.044 11.596 1.00 91.44 81 LEU A C 1
ATOM 666 O O . LEU A 1 81 ? -4.809 3.567 12.192 1.00 91.44 81 LEU A O 1
ATOM 670 N N . LYS A 1 82 ? -2.616 4.030 12.108 1.00 94.00 82 LYS A N 1
ATOM 671 C CA . LYS A 1 82 ? -2.321 3.515 13.447 1.00 94.00 82 LYS A CA 1
ATOM 672 C C . LYS A 1 82 ? -2.923 4.395 14.542 1.00 94.00 82 LYS A C 1
ATOM 674 O O . LYS A 1 82 ? -3.399 3.849 15.531 1.00 94.00 82 LYS A O 1
ATOM 679 N N . ASP A 1 83 ? -2.947 5.710 14.345 1.00 91.75 83 ASP A N 1
ATOM 680 C CA . ASP A 1 83 ? -3.593 6.648 15.270 1.00 91.75 83 ASP A CA 1
ATOM 681 C C . ASP A 1 83 ? -5.121 6.436 15.308 1.00 91.75 83 ASP A C 1
ATOM 683 O O . ASP A 1 83 ? -5.730 6.507 16.372 1.00 91.75 83 ASP A O 1
ATOM 687 N N . ILE A 1 84 ? -5.736 6.118 14.161 1.00 88.50 84 ILE A N 1
ATOM 688 C CA . ILE A 1 84 ? -7.180 5.834 14.045 1.00 88.50 84 ILE A CA 1
ATOM 689 C C . ILE A 1 84 ? -7.530 4.438 14.589 1.00 88.50 84 ILE A C 1
ATOM 691 O O . ILE A 1 84 ? -8.558 4.251 15.237 1.00 88.50 84 ILE A O 1
ATOM 695 N N . PHE A 1 85 ? -6.676 3.447 14.326 1.00 89.69 85 PHE A N 1
ATOM 696 C CA . PHE A 1 85 ? -6.883 2.043 14.679 1.00 89.69 85 PHE A CA 1
ATOM 697 C C . PHE A 1 85 ? -5.743 1.517 15.567 1.00 89.69 85 PHE A C 1
ATOM 699 O O . PHE A 1 85 ? -4.944 0.677 15.127 1.00 89.69 85 PHE A O 1
ATOM 706 N N . PRO A 1 86 ? -5.661 1.962 16.834 1.00 92.12 86 PRO A N 1
ATOM 707 C CA . PRO A 1 86 ? -4.525 1.673 17.710 1.00 92.12 86 PRO A CA 1
ATOM 708 C C . PRO A 1 86 ? -4.325 0.178 17.977 1.00 92.12 86 PRO A C 1
ATOM 710 O O . PRO A 1 86 ? -3.188 -0.278 18.102 1.00 92.12 86 PRO A O 1
ATOM 713 N N . GLU A 1 87 ? -5.395 -0.616 17.961 1.00 94.25 87 GLU A N 1
ATOM 714 C CA . GLU A 1 87 ? -5.336 -2.061 18.217 1.00 94.25 87 GLU A CA 1
ATOM 715 C C . GLU A 1 87 ? -4.994 -2.894 16.970 1.00 94.25 87 GLU A C 1
ATOM 717 O O . GLU A 1 87 ? -4.615 -4.061 17.076 1.00 94.25 87 GLU A O 1
ATOM 722 N N . ARG A 1 88 ? -5.082 -2.314 15.765 1.00 92.44 88 ARG A N 1
ATOM 723 C CA . ARG A 1 88 ? -4.865 -3.056 14.514 1.00 92.44 88 ARG A CA 1
ATOM 724 C C . ARG A 1 88 ? -3.396 -3.018 14.097 1.00 92.44 88 ARG A C 1
ATOM 726 O O . ARG A 1 88 ? -2.679 -2.033 14.309 1.00 92.44 88 ARG A O 1
ATOM 733 N N . LYS A 1 89 ? -2.919 -4.106 13.487 1.00 96.81 89 LYS A N 1
ATOM 734 C CA . LYS A 1 89 ? -1.627 -4.110 12.782 1.00 96.81 89 LYS A CA 1
ATOM 735 C C . LYS A 1 89 ? -1.795 -3.354 11.473 1.00 96.81 89 LYS A C 1
ATOM 737 O O . LYS A 1 89 ? -2.792 -3.558 10.794 1.00 96.81 89 LYS A O 1
ATOM 742 N N . ILE A 1 90 ? -0.821 -2.528 11.111 1.00 96.38 90 ILE A N 1
ATOM 743 C CA . ILE A 1 90 ? -0.837 -1.773 9.855 1.00 96.38 90 ILE A CA 1
ATOM 744 C C . ILE A 1 90 ? 0.363 -2.214 9.021 1.00 96.38 90 ILE A C 1
ATOM 746 O O . ILE A 1 90 ? 1.455 -2.346 9.570 1.00 96.38 90 ILE A O 1
ATOM 750 N N . LYS A 1 91 ? 0.165 -2.468 7.726 1.00 97.81 91 LYS A N 1
ATOM 751 C CA . LYS A 1 91 ? 1.247 -2.766 6.779 1.00 97.81 91 LYS A CA 1
ATOM 752 C C . LYS A 1 91 ? 1.140 -1.893 5.542 1.00 97.81 91 LYS A C 1
ATOM 754 O O . LYS A 1 91 ? 0.058 -1.743 4.974 1.00 97.81 91 LYS A O 1
ATOM 759 N N . GLY A 1 92 ? 2.280 -1.373 5.106 1.00 97.44 92 GLY A N 1
ATOM 760 C CA . GLY A 1 92 ? 2.375 -0.492 3.949 1.00 97.44 92 GLY A CA 1
ATOM 761 C C . GLY A 1 92 ? 3.166 -1.124 2.818 1.00 97.44 92 GLY A C 1
ATOM 762 O O . GLY A 1 92 ? 4.287 -1.591 3.031 1.00 97.44 92 GLY A O 1
ATOM 763 N N . TYR A 1 93 ? 2.612 -1.102 1.610 1.00 97.75 93 TYR A N 1
ATOM 764 C CA . TYR A 1 93 ? 3.227 -1.679 0.421 1.00 97.75 93 TYR A CA 1
ATOM 765 C C . TYR A 1 93 ? 3.373 -0.654 -0.706 1.00 97.75 93 TYR A C 1
ATOM 767 O O . TYR A 1 93 ? 2.507 0.188 -0.926 1.00 97.75 93 TYR A O 1
ATOM 775 N N . ILE A 1 94 ? 4.454 -0.781 -1.471 1.00 97.31 94 ILE A N 1
ATOM 776 C CA . ILE A 1 94 ? 4.638 -0.126 -2.770 1.00 97.31 94 ILE A CA 1
ATOM 777 C C . ILE A 1 94 ? 4.662 -1.213 -3.840 1.00 97.31 94 ILE A C 1
ATOM 779 O O . ILE A 1 94 ? 5.339 -2.233 -3.673 1.00 97.31 94 ILE A O 1
ATOM 783 N N . TYR A 1 95 ? 3.954 -0.993 -4.946 1.00 96.62 95 TYR A N 1
ATOM 784 C CA . TYR A 1 95 ? 3.908 -1.904 -6.080 1.00 96.62 95 TYR A CA 1
ATOM 785 C C . TYR A 1 95 ? 4.410 -1.254 -7.371 1.00 96.62 95 TYR A C 1
ATOM 787 O O . TYR A 1 95 ? 3.744 -0.406 -7.956 1.00 96.62 95 TYR A O 1
ATOM 795 N N . PHE A 1 96 ? 5.544 -1.711 -7.892 1.00 95.94 96 PHE A N 1
ATOM 796 C CA . PHE A 1 96 ? 6.095 -1.269 -9.171 1.00 95.94 96 PHE A CA 1
ATOM 797 C C . PHE A 1 96 ? 5.537 -2.084 -10.339 1.00 95.94 96 PHE A C 1
ATOM 799 O O . PHE A 1 96 ? 5.910 -3.237 -10.567 1.00 95.94 96 PHE A O 1
ATOM 806 N N . THR A 1 97 ? 4.677 -1.466 -11.147 1.00 94.12 97 THR A N 1
ATOM 807 C CA . THR A 1 97 ? 3.975 -2.149 -12.249 1.00 94.12 97 THR A CA 1
ATOM 808 C C . THR A 1 97 ? 4.874 -2.604 -13.402 1.00 94.12 97 THR A C 1
ATOM 810 O O . THR A 1 97 ? 4.452 -3.463 -14.191 1.00 94.12 97 THR A O 1
ATOM 813 N N . ASP A 1 98 ? 6.090 -2.055 -13.504 1.00 93.06 98 ASP A N 1
ATOM 814 C CA . ASP A 1 98 ? 7.099 -2.452 -14.491 1.00 93.06 98 ASP A CA 1
ATOM 815 C C . ASP A 1 98 ? 8.231 -3.319 -13.918 1.00 93.06 98 ASP A C 1
ATOM 817 O O . ASP A 1 98 ? 9.074 -3.793 -14.672 1.00 93.06 98 ASP A O 1
ATOM 821 N N . GLY A 1 99 ? 8.228 -3.586 -12.607 1.00 91.62 99 GLY A N 1
ATOM 822 C CA . GLY A 1 99 ? 9.284 -4.351 -11.948 1.00 91.62 99 GLY A CA 1
ATOM 823 C C . GLY A 1 99 ? 9.241 -5.860 -12.245 1.00 91.62 99 GLY A C 1
ATOM 824 O O . GLY A 1 99 ? 8.167 -6.409 -12.567 1.00 91.62 99 GLY A O 1
ATOM 825 N N . PRO A 1 100 ? 10.386 -6.559 -12.085 1.00 92.38 100 PRO A N 1
ATOM 826 C CA . PRO A 1 100 ? 10.433 -8.015 -12.106 1.00 92.38 100 PRO A CA 1
ATOM 827 C C . PRO A 1 100 ? 9.550 -8.568 -10.988 1.00 92.38 100 PRO A C 1
ATOM 829 O O . PRO A 1 100 ? 9.291 -7.896 -9.982 1.00 92.38 100 PRO A O 1
ATOM 832 N N . PHE A 1 101 ? 9.033 -9.778 -11.184 1.00 90.88 101 PHE A N 1
ATOM 833 C CA . PHE A 1 101 ? 8.029 -10.346 -10.290 1.00 90.88 101 PHE A CA 1
ATOM 834 C C . PHE A 1 101 ? 8.531 -10.404 -8.842 1.00 90.88 101 PHE A C 1
ATOM 836 O O . PHE A 1 101 ? 7.812 -10.058 -7.917 1.00 90.88 101 PHE A O 1
ATOM 843 N N . GLU A 1 102 ? 9.790 -10.711 -8.607 1.00 92.31 102 GLU A N 1
ATOM 844 C CA . GLU A 1 102 ? 10.353 -10.887 -7.271 1.00 92.31 102 GLU A CA 1
ATOM 845 C C . GLU A 1 102 ? 10.461 -9.557 -6.508 1.00 92.31 102 GLU A C 1
ATOM 847 O O . GLU A 1 102 ? 10.350 -9.543 -5.286 1.00 92.31 102 GLU A O 1
ATOM 852 N N . LYS A 1 103 ? 10.627 -8.431 -7.217 1.00 92.38 103 LYS A N 1
ATOM 853 C CA . LYS A 1 103 ? 10.921 -7.117 -6.611 1.00 92.38 103 LYS A CA 1
ATOM 854 C C . LYS A 1 103 ? 9.812 -6.083 -6.764 1.00 92.38 103 LYS A C 1
ATOM 856 O O . LYS A 1 103 ? 9.901 -5.002 -6.194 1.00 92.38 103 LYS A O 1
ATOM 861 N N . ARG A 1 104 ? 8.759 -6.378 -7.525 1.00 93.25 104 ARG A N 1
ATOM 862 C CA . ARG A 1 104 ? 7.670 -5.417 -7.757 1.00 93.25 104 ARG A CA 1
ATOM 863 C C . ARG A 1 104 ? 6.896 -5.034 -6.507 1.00 93.25 104 ARG A C 1
ATOM 865 O O . ARG A 1 104 ? 6.362 -3.943 -6.503 1.00 93.25 104 ARG A O 1
ATOM 872 N N . ILE A 1 105 ? 6.823 -5.883 -5.484 1.00 95.56 105 ILE A N 1
ATOM 873 C CA . ILE A 1 105 ? 6.172 -5.539 -4.218 1.00 95.56 105 ILE A CA 1
ATOM 874 C C . ILE A 1 105 ? 7.238 -5.279 -3.165 1.00 95.56 105 ILE A C 1
ATOM 876 O O . ILE A 1 105 ? 8.136 -6.097 -2.980 1.00 95.56 105 ILE A O 1
ATOM 880 N N . GLN A 1 106 ? 7.155 -4.135 -2.497 1.00 95.88 106 GLN A N 1
ATOM 881 C CA . GLN A 1 106 ? 8.051 -3.747 -1.415 1.00 95.88 106 GLN A CA 1
ATOM 882 C C . GLN A 1 106 ? 7.204 -3.410 -0.193 1.00 95.88 106 GLN A C 1
ATOM 884 O O . GLN A 1 106 ? 6.396 -2.486 -0.250 1.00 95.88 106 GLN A O 1
ATOM 889 N N . GLN A 1 107 ? 7.374 -4.153 0.900 1.00 96.56 107 GLN A N 1
ATOM 890 C CA . GLN A 1 107 ? 6.801 -3.748 2.180 1.00 96.56 107 GLN A CA 1
ATOM 891 C C . GLN A 1 107 ? 7.699 -2.677 2.803 1.00 96.56 107 GLN A C 1
ATOM 893 O O . GLN A 1 107 ? 8.913 -2.861 2.912 1.00 96.56 107 GLN A O 1
ATOM 898 N N . VAL A 1 108 ? 7.104 -1.556 3.194 1.00 95.62 108 VAL A N 1
ATOM 899 C CA . VAL A 1 108 ? 7.816 -0.390 3.732 1.00 95.62 108 VAL A CA 1
ATOM 900 C C . VAL A 1 108 ? 7.344 0.036 5.118 1.00 95.62 108 VAL A C 1
ATOM 902 O O . VAL A 1 108 ? 8.054 0.796 5.766 1.00 95.62 108 VAL A O 1
ATOM 905 N N . SER A 1 109 ? 6.222 -0.504 5.596 1.00 93.12 109 SER A N 1
ATOM 906 C CA . SER A 1 109 ? 5.761 -0.378 6.982 1.00 93.12 109 SER A CA 1
ATOM 907 C C . SER A 1 109 ? 5.108 -1.661 7.471 1.00 93.12 109 SER A C 1
ATOM 909 O O . SER A 1 109 ? 4.650 -2.471 6.626 1.00 93.12 109 SER A O 1
#

Foldseek 3Di:
DVVLQCPQPVCVQQVDPQFCDCPVVLDPVCCVLVVPFPTWHDDPAEIETEDEDADADPDLVCLVVVCVVCLVVQVVSQVVVCVVVVRHHYWGWYAYPNHDSVRRIDIND

Secondary structure (DSSP, 8-state):
-HHHHHT-GGGGGGGSGGGSTTGGGS-GGGHHHHTTSSEEEE-SSEEEEEEEE----S-GGGHHHHHHHHHHHHHHHHHHHHHH-TTSEEEEEEEETTS-TTTSEEE--

pLDDT: mean 87.7, std 10.89, range [51.72, 97.81]